Protein AF-A0A3N5XRJ2-F1 (afdb_monomer)

Secondary structure (DSSP, 8-state):
-HHHHHHHHHHHHHHHHHHHHHHH---S--HHHHHHHHHHHHHHHHHHHHHHHTT-HHHHHHHHHHHHHHHHHHHTSGGGT--S-HHHHHHHHHHHHHHHHHHHHHHS---------------S--

Foldseek 3Di:
DVVLLVVLVVLLVLLVVLLVCLVPDPDLDDPPSVVSLVVSLVSLLVVLVVCVVVVVPVLSVVSPVLSVLLVVLVCQRCSVVHPPDCSVVSNVVSSVSSVVVSVCCNVPPPDPPDPPPPPPPDDPDD

Sequence (126 aa):
MRLRGGVSLVVLYLTWAALHDITLDNAQTFPLEYSFLVLSGVWFVSVALRLLGQGHRLEAVVSLLAVAVGLAACWNLPHHGAPASWMNQLAWFSVLWFFVLTLRLLLFPPRAGAPSRPIQAGEAGR

Radius of gyration: 20.08 Å; Cα contacts (8 Å, |Δi|>4): 96; chains: 1; bounding box: 65×22×58 Å

Solvent-accessible surface area (backbone atoms only — not comparable to full-atom values): 7216 Å² total; per-residue (Å²): 110,66,68,56,36,52,50,49,51,53,41,47,49,52,39,51,52,31,52,50,46,69,74,70,50,89,70,86,78,59,74,67,39,52,49,47,44,52,54,37,48,56,51,52,48,56,50,20,56,48,32,40,76,71,68,41,49,68,64,14,51,55,46,48,51,31,47,53,43,27,51,57,14,62,69,50,33,48,84,71,77,37,71,90,44,77,50,49,58,42,32,52,54,27,53,52,50,54,49,54,52,39,50,46,53,62,76,56,59,77,76,74,73,73,77,76,72,75,79,86,82,79,86,87,84,132

Structure (mmCIF, N/CA/C/O backbone):
data_AF-A0A3N5XRJ2-F1
#
_entry.id   AF-A0A3N5XRJ2-F1
#
loop_
_atom_site.group_PDB
_atom_site.id
_atom_site.type_symbol
_atom_site.label_atom_id
_atom_site.label_alt_id
_atom_site.label_comp_id
_atom_site.label_asym_id
_atom_site.label_entity_id
_atom_site.label_seq_id
_atom_site.pdbx_PDB_ins_code
_atom_site.Cartn_x
_atom_site.Cartn_y
_atom_site.Cartn_z
_atom_site.occupancy
_atom_site.B_iso_or_equiv
_atom_site.auth_seq_id
_atom_site.auth_comp_id
_atom_site.auth_asym_id
_atom_site.auth_atom_id
_atom_site.pdbx_PDB_model_num
ATOM 1 N N . MET A 1 1 ? -13.192 -6.613 11.753 1.00 62.25 1 MET A N 1
ATOM 2 C CA . MET A 1 1 ? -11.884 -5.947 11.523 1.00 62.25 1 MET A CA 1
ATOM 3 C C . MET A 1 1 ? -10.763 -6.928 11.189 1.00 62.25 1 MET A C 1
ATOM 5 O O . MET A 1 1 ? -10.039 -6.649 10.247 1.00 62.25 1 MET A O 1
ATOM 9 N N . ARG A 1 2 ? -10.679 -8.099 11.840 1.00 68.00 2 ARG A N 1
ATOM 10 C CA . ARG A 1 2 ? -9.679 -9.147 11.535 1.00 68.00 2 ARG A CA 1
ATOM 11 C C . ARG A 1 2 ? -9.626 -9.581 10.062 1.00 68.00 2 ARG A C 1
ATOM 13 O O . ARG A 1 2 ? -8.545 -9.622 9.499 1.00 68.00 2 ARG A O 1
ATOM 20 N N . LEU A 1 3 ? -10.782 -9.788 9.419 1.00 76.50 3 LEU A N 1
ATOM 21 C CA . LEU A 1 3 ? -10.849 -10.139 7.991 1.00 76.50 3 LEU A CA 1
ATOM 22 C C . LEU A 1 3 ? -10.171 -9.083 7.098 1.00 76.50 3 LEU A C 1
ATOM 24 O O . LEU A 1 3 ? -9.429 -9.420 6.191 1.00 76.50 3 LEU A O 1
ATOM 28 N N . ARG A 1 4 ? -10.372 -7.793 7.399 1.00 74.62 4 ARG A N 1
ATOM 29 C CA . ARG A 1 4 ? -9.748 -6.685 6.659 1.00 74.62 4 ARG A CA 1
ATOM 30 C C . ARG A 1 4 ? -8.252 -6.581 6.917 1.00 74.62 4 ARG A C 1
ATOM 32 O O . ARG A 1 4 ? -7.530 -6.293 5.981 1.00 74.62 4 ARG A O 1
ATOM 39 N N . GLY A 1 5 ? -7.799 -6.831 8.147 1.00 77.38 5 GLY A N 1
ATOM 40 C CA . GLY A 1 5 ? -6.367 -6.934 8.441 1.00 77.38 5 GLY A CA 1
ATOM 41 C C . GLY A 1 5 ? -5.712 -8.076 7.660 1.00 77.38 5 GLY A C 1
ATOM 42 O O . GLY A 1 5 ? -4.651 -7.881 7.082 1.00 77.38 5 GLY A O 1
ATOM 43 N N . GLY A 1 6 ? -6.394 -9.221 7.553 1.00 81.50 6 GLY A N 1
ATOM 44 C CA . GLY A 1 6 ? -5.969 -10.337 6.704 1.00 81.50 6 GLY A CA 1
ATOM 45 C C . GLY A 1 6 ? -5.911 -9.972 5.219 1.00 81.50 6 GLY A C 1
ATOM 46 O O . GLY A 1 6 ? -4.898 -10.213 4.576 1.00 81.50 6 GLY A O 1
ATOM 47 N N . VAL A 1 7 ? -6.948 -9.318 4.680 1.00 85.25 7 VAL A N 1
ATOM 48 C CA . VAL A 1 7 ? -6.938 -8.845 3.282 1.00 85.25 7 VAL A CA 1
ATOM 49 C C . VAL A 1 7 ? -5.826 -7.819 3.059 1.00 85.25 7 VAL A C 1
ATOM 51 O O . VAL A 1 7 ? -5.096 -7.933 2.084 1.00 85.25 7 VAL A O 1
ATOM 54 N N . SER A 1 8 ? -5.628 -6.868 3.975 1.00 85.75 8 SER A N 1
ATOM 55 C CA . SER A 1 8 ? -4.523 -5.910 3.887 1.00 85.75 8 SER A CA 1
ATOM 56 C C . SER A 1 8 ? -3.154 -6.589 3.915 1.00 85.75 8 SER A C 1
ATOM 58 O O . SER A 1 8 ? -2.281 -6.144 3.184 1.00 85.75 8 SER A O 1
ATOM 60 N N . LEU A 1 9 ? -2.961 -7.669 4.684 1.00 86.31 9 LEU A N 1
ATOM 61 C CA . LEU A 1 9 ? -1.721 -8.457 4.647 1.00 86.31 9 LEU A CA 1
ATOM 62 C C . LEU A 1 9 ? -1.498 -9.109 3.280 1.00 86.31 9 LEU A C 1
ATOM 64 O O . LEU A 1 9 ? -0.392 -9.040 2.756 1.00 86.31 9 LEU A O 1
ATOM 68 N N . VAL A 1 10 ? -2.538 -9.709 2.694 1.00 88.19 10 VAL A N 1
ATOM 69 C CA . VAL A 1 10 ? -2.450 -10.322 1.358 1.00 88.19 10 VAL A CA 1
ATOM 70 C C . VAL A 1 10 ? -2.133 -9.263 0.302 1.00 88.19 10 VAL A C 1
ATOM 72 O O . VAL A 1 10 ? -1.202 -9.434 -0.477 1.00 88.19 10 VAL A O 1
ATOM 75 N N . VAL A 1 11 ? -2.854 -8.141 0.311 1.00 88.19 11 VAL A N 1
ATOM 76 C CA . VAL A 1 11 ? -2.631 -7.014 -0.609 1.00 88.19 11 VAL A CA 1
ATOM 77 C C . VAL A 1 11 ? -1.221 -6.444 -0.448 1.00 88.19 11 VAL A C 1
ATOM 79 O O . VAL A 1 11 ? -0.544 -6.156 -1.433 1.00 88.19 11 VAL A O 1
ATOM 82 N N . LEU A 1 12 ? -0.740 -6.317 0.788 1.00 88.62 12 LEU A N 1
ATOM 83 C CA . LEU A 1 12 ? 0.609 -5.846 1.071 1.00 88.62 12 LEU A CA 1
ATOM 84 C C . LEU A 1 12 ? 1.675 -6.820 0.564 1.00 88.62 12 LEU A C 1
ATOM 86 O O . LEU A 1 12 ? 2.647 -6.379 -0.040 1.00 88.62 12 LEU A O 1
ATOM 90 N N . TYR A 1 13 ? 1.477 -8.124 0.766 1.00 87.75 13 TYR A N 1
ATOM 91 C CA . TYR A 1 13 ? 2.370 -9.152 0.240 1.00 87.75 13 TYR A CA 1
ATOM 92 C C . TYR A 1 13 ? 2.429 -9.115 -1.291 1.00 87.75 13 TYR A C 1
ATOM 94 O O . TYR A 1 13 ? 3.518 -9.115 -1.853 1.00 87.75 13 TYR A O 1
ATOM 102 N N . LEU A 1 14 ? 1.280 -8.995 -1.964 1.00 87.06 14 LEU A N 1
ATOM 103 C CA . LEU A 1 14 ? 1.223 -8.863 -3.424 1.00 87.06 14 LEU A CA 1
ATOM 104 C C . LEU A 1 14 ? 1.914 -7.585 -3.914 1.00 87.06 14 LEU A C 1
ATOM 106 O O . LEU A 1 14 ? 2.629 -7.617 -4.907 1.00 87.06 14 LEU A O 1
ATOM 110 N N . THR A 1 15 ? 1.749 -6.473 -3.194 1.00 87.12 15 THR A N 1
ATOM 111 C CA . THR A 1 15 ? 2.429 -5.204 -3.507 1.00 87.12 15 THR A CA 1
ATOM 112 C C . THR A 1 15 ? 3.943 -5.331 -3.357 1.00 87.12 15 THR A C 1
ATOM 114 O O . THR A 1 15 ? 4.690 -4.853 -4.204 1.00 87.12 15 THR A O 1
ATOM 117 N N . TRP A 1 16 ? 4.394 -5.984 -2.283 1.00 88.56 16 TRP A N 1
ATOM 118 C CA . TRP A 1 16 ? 5.805 -6.262 -2.033 1.00 88.56 16 TRP A CA 1
ATOM 119 C C . TRP A 1 16 ? 6.395 -7.157 -3.125 1.00 88.56 16 TRP A C 1
ATOM 121 O O . TRP A 1 16 ? 7.442 -6.823 -3.666 1.00 88.56 16 TRP A O 1
ATOM 131 N N . ALA A 1 17 ? 5.704 -8.243 -3.484 1.00 86.69 17 ALA A N 1
ATOM 132 C CA . ALA A 1 17 ? 6.136 -9.170 -4.525 1.00 86.69 17 ALA A CA 1
ATOM 133 C C . ALA A 1 17 ? 6.225 -8.482 -5.895 1.00 86.69 17 ALA A C 1
ATOM 135 O O . ALA A 1 17 ? 7.247 -8.599 -6.558 1.00 86.69 17 ALA A O 1
ATOM 136 N N . ALA A 1 18 ? 5.208 -7.698 -6.269 1.00 85.12 18 ALA A N 1
ATOM 137 C CA . ALA A 1 18 ? 5.198 -6.926 -7.511 1.00 85.12 18 ALA A CA 1
ATOM 138 C C . ALA A 1 18 ? 6.352 -5.912 -7.574 1.00 85.12 18 ALA A C 1
ATOM 140 O O . ALA A 1 18 ? 7.047 -5.828 -8.580 1.00 85.12 18 ALA A O 1
ATOM 141 N N . LEU A 1 19 ? 6.590 -5.155 -6.494 1.00 82.94 19 LEU A N 1
ATOM 142 C CA . LEU A 1 19 ? 7.714 -4.214 -6.441 1.00 82.94 19 LEU A CA 1
ATOM 143 C C . LEU A 1 19 ? 9.059 -4.931 -6.503 1.00 82.94 19 LEU A C 1
ATOM 145 O O . LEU A 1 19 ? 9.949 -4.470 -7.205 1.00 82.94 19 LEU A O 1
ATOM 149 N N . HIS A 1 20 ? 9.203 -6.041 -5.778 1.00 83.88 20 HIS A N 1
ATOM 150 C CA . HIS A 1 20 ? 10.420 -6.840 -5.782 1.00 83.88 20 HIS A CA 1
ATOM 151 C C . HIS A 1 20 ? 10.752 -7.318 -7.197 1.00 83.88 20 HIS A C 1
ATOM 153 O O . HIS A 1 20 ? 11.865 -7.077 -7.661 1.00 83.88 20 HIS A O 1
ATOM 159 N N . ASP A 1 21 ? 9.768 -7.888 -7.893 1.00 82.38 21 ASP A N 1
ATOM 160 C CA . ASP A 1 21 ? 9.909 -8.395 -9.257 1.00 82.38 21 ASP A CA 1
ATOM 161 C C . ASP A 1 21 ? 10.294 -7.283 -10.241 1.00 82.38 21 ASP A C 1
ATOM 163 O O . ASP A 1 21 ? 11.336 -7.364 -10.885 1.00 82.38 21 ASP A O 1
ATOM 167 N N . ILE A 1 22 ? 9.566 -6.157 -10.231 1.00 76.94 22 ILE A N 1
ATOM 168 C CA . ILE A 1 22 ? 9.876 -4.988 -11.075 1.00 76.94 22 ILE A CA 1
ATOM 169 C C . ILE A 1 22 ? 11.293 -4.444 -10.811 1.00 76.94 22 ILE A C 1
ATOM 171 O O . ILE A 1 22 ? 11.937 -3.910 -11.715 1.00 76.94 22 ILE A O 1
ATOM 175 N N . THR A 1 23 ? 11.779 -4.511 -9.566 1.00 75.50 23 THR A N 1
ATOM 176 C CA . THR A 1 23 ? 13.097 -3.961 -9.205 1.00 75.50 23 THR A CA 1
ATOM 177 C C . THR A 1 23 ? 14.278 -4.881 -9.499 1.00 75.50 23 THR A C 1
ATOM 179 O O . THR A 1 23 ? 15.393 -4.375 -9.624 1.00 75.50 23 THR A O 1
ATOM 182 N N . LEU A 1 24 ? 14.069 -6.198 -9.554 1.00 75.62 24 LEU A N 1
ATOM 183 C CA . LEU A 1 24 ? 15.144 -7.191 -9.668 1.00 75.62 24 LEU A CA 1
ATOM 184 C C . LEU A 1 24 ? 15.174 -7.898 -11.014 1.00 75.62 24 LEU A C 1
ATOM 186 O O . LEU A 1 24 ? 16.254 -8.315 -11.436 1.00 75.62 24 LEU A O 1
ATOM 190 N N . ASP A 1 25 ? 14.028 -8.042 -11.672 1.00 70.94 25 ASP A N 1
ATOM 191 C CA . ASP A 1 25 ? 13.972 -8.663 -12.982 1.00 70.94 25 ASP A CA 1
ATOM 192 C C . ASP A 1 25 ? 14.288 -7.640 -14.086 1.00 70.94 25 ASP A C 1
ATOM 194 O O . ASP A 1 25 ? 13.890 -6.475 -14.058 1.00 70.94 25 ASP A O 1
ATOM 198 N N . ASN A 1 26 ? 15.049 -8.096 -15.079 1.00 63.41 26 ASN A N 1
ATOM 199 C CA . ASN A 1 26 ? 15.527 -7.295 -16.205 1.00 63.41 26 ASN A CA 1
ATOM 200 C C . ASN A 1 26 ? 14.526 -7.280 -17.376 1.00 63.41 26 ASN A C 1
ATOM 202 O O . ASN A 1 26 ? 14.853 -6.820 -18.476 1.00 63.41 26 ASN A O 1
ATOM 206 N N . ALA A 1 27 ? 13.315 -7.805 -17.167 1.00 67.44 27 ALA A N 1
ATOM 207 C CA . ALA A 1 27 ? 12.248 -7.759 -18.152 1.00 67.44 27 ALA A CA 1
ATOM 208 C C . ALA A 1 27 ? 11.797 -6.310 -18.425 1.00 67.44 27 ALA A C 1
ATOM 210 O O . ALA A 1 27 ? 11.900 -5.417 -17.586 1.00 67.44 27 ALA A O 1
ATOM 211 N N . GLN A 1 28 ? 11.316 -6.060 -19.646 1.00 65.88 28 GLN A N 1
ATOM 212 C CA . GLN A 1 28 ? 10.936 -4.719 -20.117 1.00 65.88 28 GLN A CA 1
ATOM 213 C C . GLN A 1 28 ? 9.466 -4.369 -19.819 1.00 65.88 28 GLN A C 1
ATOM 215 O O . GLN A 1 28 ? 9.090 -3.202 -19.894 1.00 65.88 28 GLN A O 1
ATOM 220 N N . THR A 1 29 ? 8.621 -5.356 -19.498 1.00 72.94 29 THR A N 1
ATOM 221 C CA . THR A 1 29 ? 7.170 -5.170 -19.330 1.00 72.94 29 THR A CA 1
ATOM 222 C C . THR A 1 29 ? 6.610 -6.024 -18.195 1.00 72.94 29 THR A C 1
ATOM 224 O O . THR A 1 29 ? 6.757 -7.242 -18.237 1.00 72.94 29 THR A O 1
ATOM 227 N N . PHE A 1 30 ? 5.880 -5.390 -17.270 1.00 78.19 30 PHE A N 1
ATOM 228 C CA . PHE A 1 30 ? 5.284 -6.017 -16.076 1.00 78.19 30 PHE A CA 1
ATOM 229 C C . PHE A 1 30 ? 3.780 -5.692 -15.921 1.00 78.19 30 PHE A C 1
ATOM 231 O O . PHE A 1 30 ? 3.352 -5.057 -14.950 1.00 78.19 30 PHE A O 1
ATOM 238 N N . PRO A 1 31 ? 2.935 -6.008 -16.922 1.00 81.88 31 PRO A N 1
ATOM 239 C CA . PRO A 1 31 ? 1.540 -5.554 -16.947 1.00 81.88 31 PRO A CA 1
ATOM 240 C C . PRO A 1 31 ? 0.704 -6.092 -15.773 1.00 81.88 31 PRO A C 1
ATOM 242 O O . PRO A 1 31 ? -0.238 -5.433 -15.317 1.00 81.88 31 PRO A O 1
ATOM 245 N N . LEU A 1 32 ? 1.037 -7.282 -15.277 1.00 83.38 32 LEU A N 1
ATOM 246 C CA . LEU A 1 32 ? 0.310 -7.952 -14.204 1.00 83.38 32 LEU A CA 1
ATOM 247 C C . LEU A 1 32 ? 0.678 -7.358 -12.836 1.00 83.38 32 LEU A C 1
ATOM 249 O O . LEU A 1 32 ? -0.196 -7.070 -12.020 1.00 83.38 32 LEU A O 1
ATOM 253 N N . GLU A 1 33 ? 1.954 -7.062 -12.633 1.00 84.69 33 GLU A N 1
ATOM 254 C CA . GLU A 1 33 ? 2.523 -6.451 -11.436 1.00 84.69 33 GLU A CA 1
ATOM 255 C C . GLU A 1 33 ? 2.008 -5.016 -11.281 1.00 84.69 33 GLU A C 1
ATOM 257 O O . GLU A 1 33 ? 1.565 -4.625 -10.197 1.00 84.69 33 GLU A O 1
ATOM 262 N N . TYR A 1 34 ? 1.957 -4.249 -12.379 1.00 82.12 34 TYR A N 1
ATOM 263 C CA . TYR A 1 34 ? 1.329 -2.926 -12.390 1.00 82.12 34 TYR A CA 1
ATOM 264 C C . TYR A 1 34 ? -0.163 -2.994 -12.058 1.00 82.12 34 TYR A C 1
ATOM 266 O O . TYR A 1 34 ? -0.661 -2.171 -11.287 1.00 82.12 34 TYR A O 1
ATOM 274 N N . SER A 1 35 ? -0.881 -3.989 -12.585 1.00 85.56 35 SER A N 1
ATOM 275 C CA . SER A 1 35 ? -2.296 -4.192 -12.254 1.00 85.56 35 SER A CA 1
ATOM 276 C C . SER A 1 35 ? -2.482 -4.462 -10.758 1.00 85.56 35 SER A C 1
ATOM 278 O O . SER A 1 35 ? -3.364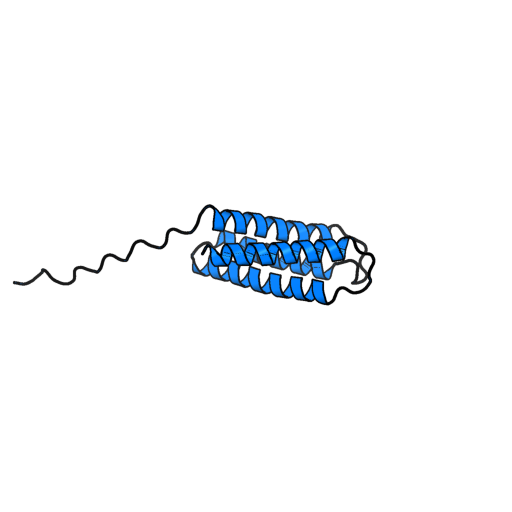 -3.870 -10.130 1.00 85.56 35 SER A O 1
ATOM 280 N N . PHE A 1 36 ? -1.618 -5.283 -10.153 1.00 85.50 36 PHE A N 1
ATOM 281 C CA . PHE A 1 36 ? -1.628 -5.500 -8.708 1.00 85.50 36 PHE A CA 1
ATOM 282 C C . PHE A 1 36 ? -1.305 -4.233 -7.922 1.00 85.50 36 PHE A C 1
ATOM 284 O O . PHE A 1 36 ? -2.022 -3.927 -6.974 1.00 85.50 36 PHE A O 1
ATOM 291 N N . LEU A 1 37 ? -0.304 -3.452 -8.329 1.00 84.94 37 LEU A N 1
ATOM 292 C CA . LEU A 1 37 ? 0.029 -2.170 -7.702 1.00 84.94 37 LEU A CA 1
ATOM 293 C C . LEU A 1 37 ? -1.152 -1.192 -7.706 1.00 84.94 37 LEU A C 1
ATOM 295 O O . LEU A 1 37 ? -1.448 -0.579 -6.678 1.00 84.94 37 LEU A O 1
ATOM 299 N N . VAL A 1 38 ? -1.869 -1.082 -8.828 1.00 87.19 38 VAL A N 1
ATOM 300 C CA . VAL A 1 38 ? -3.063 -0.230 -8.940 1.00 87.19 38 VAL A CA 1
ATOM 301 C C . VAL A 1 38 ? -4.175 -0.724 -8.013 1.00 87.19 38 VAL A C 1
ATOM 303 O O . VAL A 1 38 ? -4.720 0.064 -7.236 1.00 87.19 38 VAL A O 1
ATOM 306 N N . 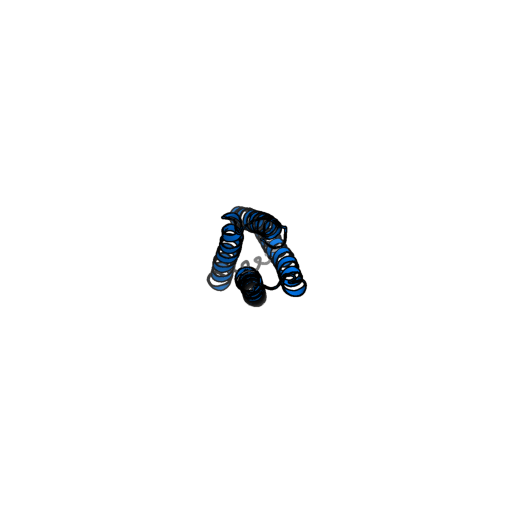LEU A 1 39 ? -4.489 -2.024 -8.040 1.00 89.12 39 LEU A N 1
ATOM 307 C CA . LEU A 1 39 ? -5.514 -2.615 -7.173 1.00 89.12 39 LEU A CA 1
ATOM 308 C C . LEU A 1 39 ? -5.175 -2.438 -5.685 1.00 89.12 39 LEU A C 1
ATOM 310 O O . LEU A 1 39 ? -6.045 -2.088 -4.882 1.00 89.12 39 LEU A O 1
ATOM 314 N N . SER A 1 40 ? -3.904 -2.602 -5.323 1.00 87.12 40 SER A N 1
ATOM 315 C CA . SER A 1 40 ? -3.403 -2.359 -3.973 1.00 87.12 40 SER A CA 1
ATOM 316 C C . SER A 1 40 ? -3.525 -0.896 -3.566 1.00 87.12 40 SER A C 1
ATOM 318 O O . SER A 1 40 ? -3.992 -0.603 -2.464 1.00 87.12 40 SER A O 1
ATOM 320 N N . GLY A 1 41 ? -3.181 0.036 -4.457 1.00 87.06 41 GLY A N 1
ATOM 321 C CA . GLY A 1 41 ? -3.363 1.469 -4.234 1.00 87.06 41 GLY A CA 1
ATOM 322 C C . GLY A 1 41 ? -4.821 1.816 -3.927 1.00 87.06 41 GLY A C 1
ATOM 323 O O . GLY A 1 41 ? -5.106 2.469 -2.922 1.00 87.06 41 GLY A O 1
ATOM 324 N N . VAL A 1 42 ? -5.760 1.298 -4.725 1.00 91.94 42 VAL A N 1
ATOM 325 C CA . VAL A 1 42 ? -7.207 1.480 -4.508 1.00 91.94 42 VAL A CA 1
ATOM 326 C C . VAL A 1 42 ? -7.647 0.921 -3.150 1.00 91.94 42 VAL A C 1
ATOM 328 O O . VAL A 1 42 ? -8.409 1.570 -2.420 1.00 91.94 42 VAL A O 1
ATOM 331 N N . TRP A 1 43 ? -7.147 -0.257 -2.766 1.00 91.75 43 TRP A N 1
ATOM 3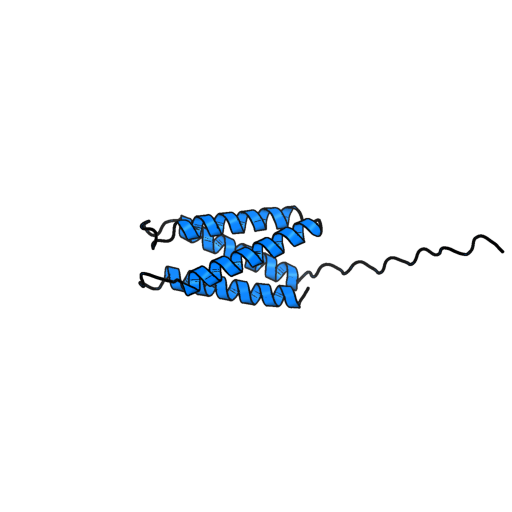32 C CA . TRP A 1 43 ? -7.433 -0.844 -1.458 1.00 91.75 43 TRP A CA 1
ATOM 333 C C . TRP A 1 43 ? -6.924 0.038 -0.311 1.00 91.75 43 TRP A C 1
ATOM 335 O O . TRP A 1 43 ? -7.669 0.334 0.627 1.00 91.75 43 TRP A O 1
ATOM 345 N N . PHE A 1 44 ? -5.684 0.515 -0.392 1.00 87.94 44 PHE A N 1
ATOM 346 C CA . PHE A 1 44 ? -5.076 1.341 0.646 1.00 87.94 44 PHE A CA 1
ATOM 347 C C . PHE A 1 44 ? -5.733 2.718 0.787 1.00 87.94 44 PHE A C 1
ATOM 349 O O . PHE A 1 44 ? -5.959 3.167 1.914 1.00 87.94 44 PHE A O 1
ATOM 356 N N . VAL A 1 45 ? -6.147 3.346 -0.319 1.00 91.44 45 VAL A N 1
ATOM 357 C CA . VAL A 1 45 ? -6.983 4.561 -0.283 1.00 91.44 45 VAL A CA 1
ATOM 358 C C . VAL A 1 45 ? -8.298 4.277 0.435 1.00 91.44 45 VAL A C 1
ATOM 360 O O . VAL A 1 45 ? -8.698 5.029 1.323 1.00 91.44 45 VAL A O 1
ATOM 363 N N . SER A 1 46 ? -8.945 3.153 0.124 1.00 91.69 46 SER A N 1
ATOM 364 C CA . SER A 1 46 ? -10.198 2.752 0.773 1.00 91.69 46 SER A CA 1
ATOM 365 C C . SER A 1 46 ? -10.031 2.536 2.286 1.00 91.69 46 SER A C 1
ATOM 367 O O . SER A 1 46 ? -10.927 2.867 3.070 1.00 91.69 46 SER A O 1
ATOM 369 N N . VAL A 1 47 ? -8.883 2.009 2.729 1.00 87.25 47 VAL A N 1
ATOM 370 C CA . VAL A 1 47 ? -8.533 1.894 4.156 1.00 87.25 47 VAL A CA 1
ATOM 371 C C . VAL A 1 47 ? -8.340 3.277 4.785 1.00 87.25 47 VAL A C 1
ATOM 373 O O . VAL A 1 47 ? -8.912 3.539 5.846 1.00 87.25 47 VAL A O 1
ATOM 376 N N . ALA A 1 48 ? -7.602 4.173 4.129 1.00 87.44 48 ALA A N 1
ATOM 377 C CA . ALA A 1 48 ? -7.337 5.522 4.624 1.00 87.44 48 ALA A CA 1
ATOM 378 C C . ALA A 1 48 ? -8.618 6.365 4.759 1.00 87.44 48 ALA A C 1
ATOM 380 O O . ALA A 1 48 ? -8.853 6.980 5.799 1.00 87.44 48 ALA A O 1
ATOM 381 N N . LEU A 1 49 ? -9.503 6.327 3.758 1.00 89.38 49 LEU A N 1
ATOM 382 C CA . LEU A 1 49 ? -10.802 7.010 3.802 1.00 89.38 49 LEU A CA 1
ATOM 383 C C . LEU A 1 49 ? -11.678 6.502 4.950 1.00 89.38 49 LEU A C 1
ATOM 385 O O . LEU A 1 49 ? -12.401 7.267 5.589 1.00 89.38 49 LEU A O 1
ATOM 389 N N . ARG A 1 50 ? -11.593 5.210 5.268 1.00 85.56 50 ARG A N 1
ATOM 390 C CA . ARG A 1 50 ? -12.325 4.661 6.407 1.00 85.56 50 ARG A CA 1
ATOM 391 C C . ARG A 1 50 ? -11.739 5.100 7.745 1.00 85.56 50 ARG A C 1
ATOM 393 O O . ARG A 1 50 ? -12.517 5.391 8.649 1.00 85.56 50 ARG A O 1
ATOM 400 N N . LEU A 1 51 ? -10.412 5.166 7.879 1.00 84.06 51 LEU A N 1
ATOM 401 C CA . LEU A 1 51 ? -9.764 5.729 9.072 1.00 84.06 51 LEU A CA 1
ATOM 402 C C . LEU A 1 51 ? -10.218 7.174 9.304 1.00 84.06 51 LEU A C 1
ATOM 404 O O . LEU A 1 51 ? -10.531 7.549 10.434 1.00 84.06 51 LEU A O 1
ATOM 408 N N . LEU A 1 52 ? -10.365 7.947 8.224 1.00 87.25 52 LEU A N 1
ATOM 409 C CA . LEU A 1 52 ? -10.899 9.304 8.284 1.00 87.25 52 LEU A CA 1
ATOM 410 C C . LEU A 1 52 ? -12.330 9.323 8.845 1.00 87.25 52 LEU A C 1
ATOM 412 O O . LEU A 1 52 ? -12.616 10.089 9.766 1.00 87.25 52 LEU A O 1
ATOM 416 N N . GLY A 1 53 ? -13.198 8.428 8.360 1.00 85.38 53 GLY A N 1
ATOM 417 C CA . GLY A 1 53 ? -14.567 8.262 8.865 1.00 85.38 53 GLY A CA 1
ATOM 418 C C . GLY A 1 53 ? -14.660 7.754 10.312 1.00 85.38 53 GLY A C 1
ATOM 419 O O . GLY A 1 53 ? -15.674 7.965 10.969 1.00 85.38 53 GLY A O 1
ATOM 420 N N . GLN A 1 54 ? -13.609 7.117 10.834 1.00 83.81 54 GLN A N 1
ATOM 421 C CA . GLN A 1 54 ? -13.520 6.642 12.223 1.00 83.81 54 GLN A CA 1
ATOM 422 C C . GLN A 1 54 ? -12.908 7.679 13.180 1.00 83.81 54 GLN A C 1
ATOM 424 O O . GLN A 1 54 ? -12.739 7.393 14.361 1.00 83.81 54 GLN A O 1
ATOM 429 N N . GLY A 1 55 ? -12.577 8.881 12.692 1.00 83.88 55 GLY A N 1
ATOM 430 C CA . GLY A 1 55 ? -11.978 9.955 13.491 1.00 83.88 55 GLY A CA 1
ATOM 431 C C . GLY A 1 55 ? -10.451 9.889 13.598 1.00 83.88 55 GLY A C 1
ATOM 432 O O . GLY A 1 55 ? -9.837 10.780 14.183 1.00 83.88 55 GLY A O 1
ATOM 433 N N . HIS A 1 56 ? -9.809 8.896 12.979 1.00 84.62 56 HIS A N 1
ATOM 434 C CA . HIS A 1 56 ? -8.358 8.707 12.983 1.00 84.62 56 HIS A CA 1
ATOM 435 C C . HIS A 1 56 ? -7.692 9.566 11.891 1.00 84.62 56 HIS A C 1
ATOM 437 O O . HIS A 1 56 ? -7.088 9.064 10.941 1.00 84.62 56 HIS A O 1
ATOM 443 N N . ARG A 1 57 ? -7.832 10.895 12.001 1.00 88.25 57 ARG A N 1
ATOM 444 C CA . ARG A 1 57 ? -7.457 11.847 10.936 1.00 88.25 57 ARG A CA 1
ATOM 445 C C . ARG A 1 57 ? -5.970 11.807 10.575 1.00 88.25 57 ARG A C 1
ATOM 447 O O . ARG A 1 57 ? -5.645 11.818 9.395 1.00 88.25 57 ARG A O 1
ATOM 454 N N . LEU A 1 58 ? -5.079 11.732 11.566 1.00 88.12 58 LEU A N 1
ATOM 455 C CA . LEU A 1 58 ? -3.631 11.704 11.322 1.00 88.12 58 LEU A CA 1
ATOM 456 C C . LEU A 1 58 ? -3.214 10.453 10.541 1.00 88.12 58 LEU A C 1
ATOM 458 O O . LEU A 1 58 ? -2.532 10.555 9.528 1.00 88.12 58 LEU A O 1
ATOM 462 N N . GLU A 1 59 ? -3.678 9.280 10.970 1.00 86.88 59 GLU A N 1
ATOM 463 C CA . GLU A 1 59 ? -3.374 8.002 10.314 1.00 86.88 59 GLU A CA 1
ATOM 464 C C . GLU A 1 59 ? -3.915 7.970 8.881 1.00 86.88 59 GLU A C 1
ATOM 466 O O . GLU A 1 59 ? -3.237 7.484 7.975 1.00 86.88 59 GLU A O 1
ATOM 471 N N . ALA A 1 60 ? -5.106 8.534 8.660 1.00 86.56 60 ALA A N 1
ATOM 472 C CA . ALA A 1 60 ? -5.689 8.673 7.333 1.00 86.56 60 ALA A CA 1
ATOM 473 C C . ALA A 1 60 ? -4.841 9.572 6.420 1.00 86.56 60 ALA A C 1
ATOM 475 O O . ALA A 1 60 ? -4.530 9.173 5.301 1.00 86.56 60 ALA A O 1
ATOM 476 N N . VAL A 1 61 ? -4.423 10.749 6.900 1.00 91.44 61 VAL A N 1
ATOM 477 C CA . VAL A 1 61 ? -3.606 11.694 6.119 1.00 91.44 61 VAL A CA 1
ATOM 478 C C . VAL A 1 61 ? -2.250 11.089 5.768 1.00 91.44 61 VAL A C 1
ATOM 480 O O . VAL A 1 61 ? -1.869 11.108 4.601 1.00 91.44 61 VAL A O 1
ATOM 483 N N . VAL A 1 62 ? -1.547 10.496 6.738 1.00 90.81 62 VAL A N 1
ATOM 484 C CA . VAL A 1 62 ? -0.245 9.860 6.477 1.00 90.81 62 VAL A CA 1
ATOM 485 C C . VAL A 1 62 ? -0.395 8.696 5.495 1.00 90.81 62 VAL A C 1
ATOM 487 O O . VAL A 1 62 ? 0.429 8.542 4.601 1.00 90.81 62 VAL A O 1
ATOM 490 N N . SER A 1 63 ? -1.483 7.925 5.584 1.00 88.31 63 SER A N 1
ATOM 491 C CA . SER A 1 63 ? -1.753 6.836 4.637 1.00 88.31 63 SER A CA 1
ATOM 492 C C . SER A 1 63 ? -2.037 7.341 3.221 1.00 88.31 63 SER A C 1
ATOM 494 O O . SER A 1 63 ? -1.542 6.757 2.262 1.00 88.31 63 SER A O 1
ATOM 496 N N . LEU A 1 64 ? -2.787 8.436 3.063 1.00 90.62 64 LEU A N 1
ATOM 497 C CA . LEU A 1 64 ? -3.019 9.050 1.750 1.00 90.62 64 LEU A CA 1
ATOM 498 C C . LEU A 1 64 ? -1.725 9.614 1.154 1.00 90.62 64 LEU A C 1
ATOM 500 O O . LEU A 1 64 ? -1.466 9.413 -0.031 1.00 90.62 64 LEU A O 1
ATOM 504 N N . LEU A 1 65 ? -0.889 10.258 1.975 1.00 90.75 65 LEU A N 1
ATOM 505 C CA . LEU A 1 65 ? 0.435 10.717 1.554 1.00 90.75 65 LEU A CA 1
ATOM 506 C C . LEU A 1 65 ? 1.320 9.541 1.131 1.00 90.75 65 LEU A C 1
ATOM 508 O O . LEU A 1 65 ? 1.948 9.611 0.081 1.00 90.75 65 LEU A O 1
ATOM 512 N N . ALA A 1 66 ? 1.315 8.436 1.880 1.00 88.38 66 ALA A N 1
ATOM 513 C CA . ALA A 1 66 ? 2.053 7.230 1.515 1.00 88.38 66 ALA A CA 1
ATOM 514 C C . ALA A 1 66 ? 1.589 6.648 0.168 1.00 88.38 66 ALA A C 1
ATOM 516 O O . ALA A 1 66 ? 2.426 6.224 -0.627 1.00 88.38 66 ALA A O 1
ATOM 517 N N . VAL A 1 67 ? 0.285 6.661 -0.137 1.00 87.75 67 VAL A N 1
ATOM 518 C CA . VAL A 1 67 ? -0.211 6.253 -1.466 1.00 87.75 67 VAL A CA 1
ATOM 519 C C . VAL A 1 67 ? 0.259 7.218 -2.553 1.00 87.75 67 VAL A C 1
ATOM 521 O O . VAL A 1 67 ? 0.738 6.765 -3.588 1.00 87.75 67 VAL A O 1
ATOM 524 N N . ALA A 1 68 ? 0.163 8.532 -2.329 1.00 87.81 68 ALA A N 1
ATOM 525 C CA . ALA A 1 68 ? 0.607 9.533 -3.300 1.00 87.81 68 ALA A CA 1
ATOM 526 C C . ALA A 1 68 ? 2.109 9.408 -3.609 1.00 87.81 68 ALA A C 1
ATOM 528 O O . ALA A 1 68 ? 2.511 9.445 -4.770 1.00 87.81 68 ALA A O 1
ATOM 529 N N . VAL A 1 69 ? 2.925 9.182 -2.576 1.00 86.31 69 VAL A N 1
ATOM 530 C CA . VAL A 1 69 ? 4.362 8.908 -2.703 1.00 86.31 69 VAL A CA 1
ATOM 531 C C . VAL A 1 69 ? 4.609 7.613 -3.479 1.00 86.31 69 VAL A C 1
ATOM 533 O O . VAL A 1 69 ? 5.449 7.595 -4.373 1.00 86.31 69 VAL A O 1
ATOM 536 N N . GLY A 1 70 ? 3.845 6.553 -3.199 1.00 83.38 70 GLY A N 1
ATOM 537 C CA . GLY A 1 70 ? 3.945 5.280 -3.916 1.00 83.38 70 GLY A CA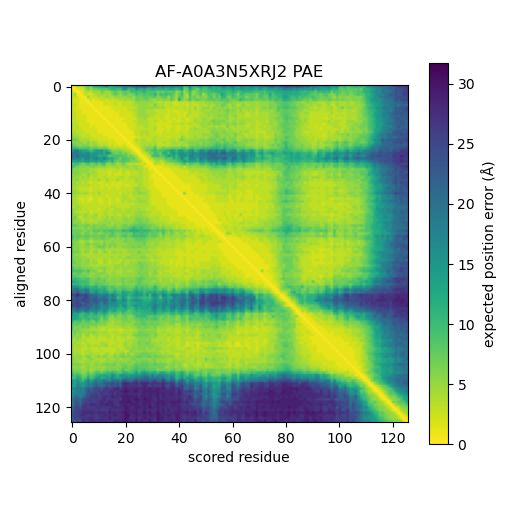 1
ATOM 538 C C . GLY A 1 70 ? 3.591 5.408 -5.400 1.00 83.38 70 GLY A C 1
ATOM 539 O O . GLY A 1 70 ? 4.304 4.876 -6.243 1.00 83.38 70 GLY A O 1
ATOM 540 N N . LEU A 1 71 ? 2.544 6.170 -5.733 1.00 83.38 71 LEU A N 1
ATOM 541 C CA . LEU A 1 71 ? 2.162 6.486 -7.115 1.00 83.38 71 LEU A CA 1
ATOM 542 C C . LEU A 1 71 ? 3.255 7.278 -7.839 1.00 83.38 71 LEU A C 1
ATOM 544 O O . LEU A 1 71 ? 3.627 6.926 -8.956 1.00 83.38 71 LEU A O 1
ATOM 548 N N . ALA A 1 72 ? 3.797 8.313 -7.193 1.00 82.56 72 ALA A N 1
ATOM 549 C CA . ALA A 1 72 ? 4.886 9.110 -7.752 1.00 82.56 72 ALA A CA 1
ATOM 550 C C . ALA A 1 72 ? 6.153 8.269 -7.975 1.00 82.56 72 ALA A C 1
ATOM 552 O O . ALA A 1 72 ? 6.813 8.414 -9.004 1.00 82.56 72 ALA A O 1
ATOM 553 N N . ALA A 1 73 ? 6.471 7.364 -7.046 1.00 78.69 73 ALA A N 1
ATOM 554 C CA . ALA A 1 73 ? 7.575 6.421 -7.183 1.00 78.69 73 ALA A CA 1
ATOM 555 C C . ALA A 1 73 ? 7.341 5.444 -8.345 1.00 78.69 73 ALA A C 1
ATOM 557 O O . ALA A 1 73 ? 8.238 5.248 -9.158 1.00 78.69 73 ALA A O 1
ATOM 558 N N . CYS A 1 74 ? 6.125 4.901 -8.483 1.00 74.19 74 CYS A N 1
ATOM 559 C CA . CYS A 1 74 ? 5.789 3.992 -9.581 1.00 74.19 74 CYS A CA 1
ATOM 560 C C . CYS A 1 74 ? 5.903 4.661 -10.956 1.00 74.19 74 CYS A C 1
ATOM 562 O O . CYS A 1 74 ? 6.357 4.040 -11.911 1.00 74.19 74 CYS A O 1
ATOM 564 N N . TRP A 1 75 ? 5.542 5.942 -11.053 1.00 75.38 75 TRP A N 1
ATOM 565 C CA . TRP A 1 75 ? 5.674 6.710 -12.292 1.00 75.38 75 TRP A CA 1
ATOM 566 C C . TRP A 1 75 ? 7.138 6.957 -12.697 1.00 75.38 75 TRP A C 1
ATOM 568 O O . TRP A 1 75 ? 7.425 7.193 -13.866 1.00 75.38 75 TRP A O 1
ATOM 578 N N . ASN A 1 76 ? 8.070 6.890 -11.741 1.00 69.25 76 ASN A N 1
ATOM 579 C CA . ASN A 1 76 ? 9.506 7.090 -11.959 1.00 69.25 76 ASN A CA 1
ATOM 580 C C . ASN A 1 76 ? 10.305 5.776 -12.012 1.00 69.25 76 ASN A C 1
ATOM 582 O O . ASN A 1 76 ? 11.537 5.811 -12.002 1.00 69.25 76 ASN A O 1
ATOM 586 N N . LEU A 1 77 ? 9.621 4.627 -12.073 1.00 66.38 77 LEU A N 1
ATOM 587 C CA . LEU A 1 77 ? 10.265 3.327 -12.243 1.00 66.38 77 LEU A CA 1
ATOM 588 C C . LEU A 1 77 ? 11.035 3.261 -13.576 1.00 66.38 77 LEU A C 1
ATOM 590 O O . LEU A 1 77 ? 10.646 3.905 -14.556 1.00 66.38 77 LEU A O 1
ATOM 594 N N . PRO A 1 78 ? 12.125 2.475 -13.631 1.00 58.31 78 PRO A N 1
ATOM 595 C CA . PRO A 1 78 ? 13.122 2.584 -14.688 1.00 58.31 78 PRO A CA 1
ATOM 596 C C . PRO A 1 78 ? 12.617 2.240 -16.092 1.00 58.31 78 PRO A C 1
ATOM 598 O O . PRO A 1 78 ? 13.152 2.719 -17.091 1.00 58.31 78 PRO A O 1
ATOM 601 N N . HIS A 1 79 ? 11.514 1.504 -16.174 1.00 60.66 79 HIS A N 1
ATOM 602 C CA . HIS A 1 79 ? 10.815 1.164 -17.412 1.00 60.66 79 HIS A CA 1
ATOM 603 C C . HIS A 1 79 ? 10.133 2.358 -18.097 1.00 60.66 79 HIS A C 1
ATOM 605 O O . HIS A 1 79 ? 9.800 2.270 -19.275 1.00 60.66 79 HIS A O 1
ATOM 611 N N . HIS A 1 80 ? 9.988 3.500 -17.414 1.00 55.91 80 HIS A N 1
ATOM 612 C CA . HIS A 1 80 ? 9.568 4.773 -18.018 1.00 55.91 80 HIS A CA 1
ATOM 613 C C . HIS A 1 80 ? 10.739 5.622 -18.553 1.00 55.91 80 HIS A C 1
ATOM 615 O O . HIS A 1 80 ? 10.557 6.795 -18.874 1.00 55.91 80 HIS A O 1
ATOM 621 N N . GLY A 1 81 ? 11.938 5.042 -18.686 1.00 51.41 81 GLY A N 1
ATOM 622 C CA . GLY A 1 81 ? 13.107 5.710 -19.270 1.00 51.41 81 GLY A CA 1
ATOM 623 C C . GLY A 1 81 ? 13.925 6.546 -18.281 1.00 51.41 81 GLY A C 1
ATOM 624 O O . GLY A 1 81 ? 14.813 7.288 -18.700 1.00 51.41 81 GLY A O 1
ATOM 625 N N . ALA A 1 82 ? 13.654 6.429 -16.978 1.00 55.62 82 ALA A N 1
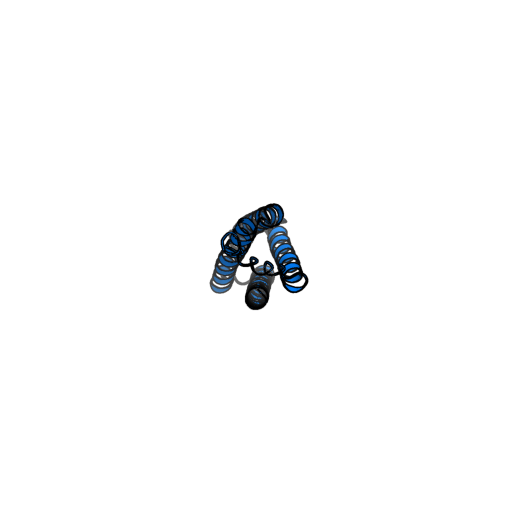ATOM 626 C CA . ALA A 1 82 ? 14.438 7.067 -15.926 1.00 55.62 82 ALA A CA 1
ATOM 627 C C . ALA A 1 82 ? 15.471 6.075 -15.351 1.00 55.62 82 ALA A C 1
ATOM 629 O O . ALA A 1 82 ? 15.124 4.935 -15.064 1.00 55.62 82 ALA A O 1
ATOM 630 N N . PRO A 1 83 ? 16.74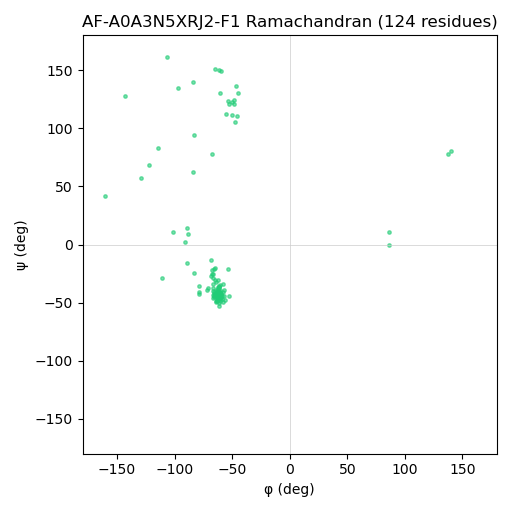5 6.444 -15.147 1.00 57.25 83 PRO A N 1
ATOM 631 C CA . PRO A 1 83 ? 17.685 5.572 -14.444 1.00 57.25 83 PRO A CA 1
ATOM 632 C C . PRO A 1 83 ? 17.172 5.275 -13.029 1.00 57.25 83 PRO A C 1
ATOM 634 O O . PRO A 1 83 ? 16.506 6.121 -12.429 1.00 57.25 83 PRO A O 1
ATOM 637 N N . ALA A 1 84 ? 17.492 4.088 -12.496 1.00 59.97 84 ALA A N 1
ATOM 638 C CA . ALA A 1 84 ? 17.140 3.687 -11.135 1.00 59.97 84 ALA A CA 1
ATOM 639 C C . ALA A 1 84 ? 17.489 4.813 -10.149 1.00 59.97 84 ALA A C 1
ATOM 641 O O . ALA A 1 84 ? 18.655 5.089 -9.871 1.00 59.97 84 ALA A O 1
ATOM 642 N N . SER A 1 85 ? 16.458 5.513 -9.684 1.00 66.38 85 SER A N 1
ATOM 643 C CA . SER A 1 85 ? 16.605 6.742 -8.919 1.00 66.38 85 SER A CA 1
ATOM 644 C C . SER A 1 85 ? 16.272 6.481 -7.458 1.00 66.38 85 SER A C 1
ATOM 646 O O . SER A 1 85 ? 15.581 5.522 -7.105 1.00 66.38 85 SER A O 1
ATOM 648 N N . TRP A 1 86 ? 16.727 7.375 -6.583 1.00 71.81 86 TRP A N 1
ATOM 649 C CA . TRP A 1 86 ? 16.341 7.377 -5.172 1.00 71.81 86 TRP A CA 1
ATOM 650 C C . TRP A 1 86 ? 14.809 7.396 -4.979 1.00 71.81 86 TRP A C 1
ATOM 652 O O . TRP A 1 86 ? 14.322 6.946 -3.945 1.00 71.81 86 TRP A O 1
ATOM 662 N N . MET A 1 87 ? 14.034 7.831 -5.984 1.00 68.00 87 MET A N 1
ATOM 663 C CA . MET A 1 87 ? 12.569 7.809 -5.946 1.00 68.00 87 MET A CA 1
ATOM 664 C C . MET A 1 87 ? 12.001 6.385 -5.947 1.00 68.00 87 MET A C 1
ATOM 666 O O . MET A 1 87 ? 10.945 6.174 -5.361 1.00 68.00 87 MET A O 1
ATOM 670 N N . ASN A 1 88 ? 12.710 5.380 -6.471 1.00 71.38 88 ASN A N 1
ATOM 671 C CA . ASN A 1 88 ? 12.282 3.981 -6.336 1.00 71.38 88 ASN A CA 1
ATOM 672 C C . ASN A 1 88 ? 12.296 3.525 -4.870 1.00 71.38 88 ASN A C 1
ATOM 674 O O . ASN A 1 88 ? 11.475 2.705 -4.462 1.00 71.38 88 ASN A O 1
ATOM 678 N N . GLN A 1 89 ? 13.191 4.087 -4.047 1.00 76.81 89 GLN A N 1
ATOM 679 C CA . GLN A 1 89 ? 13.235 3.778 -2.616 1.00 76.81 89 GLN A CA 1
ATOM 680 C C . GLN A 1 89 ? 11.997 4.307 -1.879 1.00 76.81 89 GLN A C 1
ATOM 682 O O . GLN A 1 89 ? 11.590 3.728 -0.875 1.00 76.81 89 GLN A O 1
ATOM 687 N N . LEU A 1 90 ? 11.338 5.348 -2.403 1.00 82.31 90 LEU A N 1
ATOM 688 C CA . LEU A 1 90 ? 10.103 5.887 -1.828 1.00 82.31 90 LEU A CA 1
ATOM 689 C C . LEU A 1 90 ? 8.938 4.890 -1.865 1.00 82.31 90 LEU A C 1
ATOM 691 O O . LEU A 1 90 ? 8.142 4.869 -0.927 1.00 82.31 90 LEU A O 1
ATOM 695 N N . ALA A 1 91 ? 8.866 4.015 -2.875 1.00 81.00 91 ALA A N 1
ATOM 696 C CA . ALA A 1 91 ? 7.843 2.967 -2.923 1.00 81.00 91 ALA A CA 1
ATOM 697 C C . ALA A 1 91 ? 7.955 2.007 -1.722 1.00 81.00 91 ALA A C 1
ATOM 699 O O . ALA A 1 91 ? 6.945 1.609 -1.138 1.00 81.00 91 ALA A O 1
ATOM 700 N N . TRP A 1 92 ? 9.183 1.703 -1.286 1.00 81.62 92 TRP A N 1
ATOM 701 C CA . TRP A 1 92 ? 9.441 0.856 -0.119 1.00 81.62 92 TRP A CA 1
ATOM 702 C C . TRP A 1 92 ? 8.993 1.504 1.194 1.00 81.62 92 TRP A C 1
ATOM 704 O O . TRP A 1 92 ? 8.486 0.807 2.074 1.00 81.62 92 TRP A O 1
ATOM 714 N N . PHE A 1 93 ? 9.092 2.833 1.318 1.00 86.25 93 PHE A N 1
ATOM 715 C CA . PHE A 1 93 ? 8.548 3.554 2.473 1.00 86.25 93 PHE A CA 1
ATOM 716 C C . PHE A 1 93 ? 7.023 3.432 2.557 1.00 86.25 93 PHE A C 1
ATOM 718 O O . PHE A 1 93 ? 6.485 3.235 3.649 1.00 86.25 93 PHE A O 1
ATOM 725 N N . SER A 1 94 ? 6.324 3.486 1.421 1.00 84.25 94 SER A N 1
ATOM 726 C CA . SER A 1 94 ? 4.874 3.273 1.372 1.00 84.25 94 SER A CA 1
ATOM 727 C C . SER A 1 94 ? 4.496 1.862 1.827 1.00 84.25 94 SER A C 1
ATOM 729 O O . SER A 1 94 ? 3.595 1.705 2.653 1.00 84.25 94 SER A O 1
ATOM 731 N N . VAL A 1 95 ? 5.218 0.837 1.358 1.00 84.94 95 VAL A N 1
ATOM 732 C CA . VAL A 1 95 ? 5.017 -0.555 1.802 1.00 84.94 95 VAL A CA 1
ATOM 733 C C . VAL A 1 95 ? 5.263 -0.686 3.306 1.00 84.94 95 VAL A C 1
ATOM 735 O O . VAL A 1 95 ? 4.431 -1.249 4.018 1.00 84.94 95 VAL A O 1
ATOM 738 N N . LEU A 1 96 ? 6.359 -0.120 3.815 1.00 89.38 96 LEU A N 1
ATOM 739 C CA . LEU A 1 96 ? 6.688 -0.155 5.239 1.00 89.38 96 LEU A CA 1
ATOM 740 C C . LEU A 1 96 ? 5.600 0.514 6.092 1.00 89.38 96 LEU A C 1
ATOM 742 O O . LEU A 1 96 ? 5.199 -0.032 7.121 1.00 89.38 96 LEU A O 1
ATOM 746 N N . TRP A 1 97 ? 5.073 1.660 5.655 1.00 91.25 97 TRP A N 1
ATOM 747 C CA . TRP A 1 97 ? 3.979 2.337 6.350 1.00 91.25 97 TRP A CA 1
ATOM 748 C C . TRP A 1 97 ? 2.726 1.459 6.433 1.00 91.25 97 TRP A C 1
ATOM 750 O O . TRP A 1 97 ? 2.170 1.270 7.519 1.00 91.25 97 TRP A O 1
ATOM 760 N N . PHE A 1 98 ? 2.297 0.868 5.315 1.00 87.31 98 PHE A N 1
ATOM 761 C CA . PHE A 1 98 ? 1.120 -0.002 5.304 1.00 87.31 98 PHE A CA 1
ATOM 762 C C . PHE A 1 98 ? 1.337 -1.315 6.063 1.00 87.31 98 PHE A C 1
ATOM 764 O O . PHE A 1 98 ? 0.378 -1.836 6.640 1.00 87.31 98 PHE A O 1
ATOM 771 N N . PHE A 1 99 ? 2.573 -1.810 6.158 1.00 88.00 99 PHE A N 1
ATOM 772 C CA . PHE A 1 99 ? 2.933 -2.913 7.051 1.00 88.00 99 PHE A CA 1
ATOM 773 C C . PHE A 1 99 ? 2.695 -2.550 8.519 1.00 88.00 99 PHE A C 1
ATOM 775 O O . PHE A 1 99 ? 1.959 -3.247 9.221 1.00 88.00 99 PHE A O 1
ATOM 782 N N . VAL A 1 100 ? 3.243 -1.416 8.966 1.00 88.81 100 VAL A N 1
ATOM 783 C CA . VAL A 1 100 ? 3.076 -0.918 10.340 1.00 88.81 100 VAL A CA 1
ATOM 784 C C . VAL A 1 100 ? 1.602 -0.655 10.652 1.00 88.81 100 VAL A C 1
ATOM 786 O O . VAL A 1 100 ? 1.110 -1.060 11.707 1.00 88.81 100 VAL A O 1
ATOM 789 N N . LEU A 1 101 ? 0.866 -0.038 9.723 1.00 85.25 101 LEU A N 1
ATOM 790 C CA . LEU A 1 101 ? -0.567 0.210 9.869 1.00 85.25 101 LEU A CA 1
ATOM 791 C C . LEU A 1 101 ? -1.353 -1.102 9.997 1.00 85.25 101 LEU A C 1
ATOM 793 O O . LEU A 1 101 ? -2.237 -1.218 10.846 1.00 85.25 101 LEU A O 1
ATOM 797 N N . THR A 1 102 ? -1.013 -2.109 9.192 1.00 84.62 102 THR A N 1
ATOM 798 C CA . THR A 1 102 ? -1.669 -3.421 9.224 1.00 84.62 102 THR A CA 1
ATOM 799 C C . THR A 1 102 ? -1.400 -4.145 10.541 1.00 84.62 102 THR A C 1
ATOM 801 O O . THR A 1 102 ? -2.343 -4.636 11.164 1.00 84.62 102 THR A O 1
ATOM 804 N N . LEU A 1 103 ? -0.152 -4.142 11.024 1.00 85.50 103 LEU A N 1
ATOM 805 C CA . LEU A 1 103 ? 0.194 -4.677 12.344 1.00 85.50 103 LEU A CA 1
ATOM 806 C C . LEU A 1 103 ? -0.574 -3.964 13.456 1.00 85.50 103 LEU A C 1
ATOM 808 O O . LEU A 1 103 ? -1.179 -4.619 14.302 1.00 85.50 103 LEU A O 1
ATOM 812 N N . ARG A 1 104 ? -0.625 -2.629 13.431 1.00 84.00 104 ARG A N 1
ATOM 813 C CA . ARG A 1 104 ? -1.377 -1.842 14.416 1.00 84.00 104 ARG A CA 1
ATOM 814 C C . ARG A 1 104 ? -2.861 -2.212 14.425 1.00 84.00 104 ARG A C 1
ATOM 816 O O . ARG A 1 104 ? -3.419 -2.405 15.498 1.00 84.00 104 ARG A O 1
ATOM 823 N N . LEU A 1 105 ? -3.493 -2.355 13.259 1.00 81.06 105 LEU A N 1
ATOM 824 C CA . LEU A 1 105 ? -4.909 -2.731 13.149 1.00 81.06 105 LEU A CA 1
ATOM 825 C C . LEU A 1 105 ? -5.197 -4.163 13.632 1.00 81.06 105 LEU A C 1
ATOM 827 O O . LEU A 1 105 ? -6.310 -4.443 14.085 1.00 81.06 105 LEU A O 1
ATOM 831 N N . LEU A 1 106 ? -4.220 -5.068 13.525 1.00 80.56 106 LEU A N 1
ATOM 832 C CA . LEU A 1 106 ? -4.319 -6.444 14.018 1.00 80.56 106 LEU A CA 1
ATOM 833 C C . LEU A 1 106 ? -4.095 -6.537 15.533 1.00 80.56 106 LEU A C 1
ATOM 835 O O . LEU A 1 106 ? -4.838 -7.250 16.208 1.00 80.56 106 LEU A O 1
ATOM 839 N N . LEU A 1 107 ? -3.102 -5.812 16.053 1.00 84.12 107 LEU A N 1
ATOM 840 C CA . LEU A 1 107 ? -2.707 -5.821 17.465 1.00 84.12 107 LEU A CA 1
ATOM 841 C C . LEU A 1 107 ? -3.639 -4.980 18.344 1.00 84.12 107 LEU A C 1
ATOM 843 O O . LEU A 1 107 ? -3.938 -5.363 19.473 1.00 84.12 107 LEU A O 1
ATOM 847 N N . PHE A 1 108 ? -4.137 -3.863 17.816 1.00 80.81 108 PHE A N 1
ATOM 848 C CA . PHE A 1 108 ? -5.003 -2.921 18.523 1.00 80.81 108 PHE A CA 1
ATOM 849 C C . PHE A 1 108 ? -6.328 -2.748 17.772 1.00 80.81 108 PHE A C 1
ATOM 851 O O . PHE A 1 108 ? -6.593 -1.682 17.207 1.00 80.81 108 PHE A O 1
ATOM 858 N N . PRO A 1 109 ? -7.181 -3.788 17.729 1.00 71.44 109 PRO A N 1
ATOM 859 C CA . PRO A 1 109 ? -8.483 -3.668 17.098 1.00 71.44 109 PRO A CA 1
ATOM 860 C C . PRO A 1 109 ? -9.297 -2.579 17.819 1.00 71.44 109 PRO A C 1
ATOM 862 O O . PRO A 1 109 ? -9.400 -2.617 19.049 1.00 71.44 109 PRO A O 1
ATOM 865 N N . PRO A 1 110 ? -9.896 -1.622 17.085 1.00 64.38 110 PRO A N 1
ATOM 866 C CA . PRO A 1 110 ? -10.811 -0.644 17.656 1.00 64.38 110 PRO A CA 1
ATOM 867 C C . PRO A 1 110 ? -11.845 -1.345 18.534 1.00 64.38 110 PRO A C 1
ATOM 869 O O . PRO A 1 110 ? -12.523 -2.268 18.073 1.00 64.38 110 PRO A O 1
ATOM 872 N N . ARG A 1 111 ? -11.945 -0.931 19.806 1.00 67.94 111 ARG A N 1
ATOM 873 C CA . ARG A 1 111 ? -12.997 -1.411 20.709 1.00 67.94 111 ARG A CA 1
ATOM 874 C C . ARG A 1 111 ? -14.325 -1.131 20.018 1.00 67.94 111 ARG A C 1
ATOM 876 O O . ARG A 1 111 ? -14.669 0.029 19.803 1.00 67.94 111 ARG A O 1
ATOM 883 N N . ALA A 1 112 ? -15.029 -2.191 19.620 1.00 60.84 112 ALA A N 1
ATOM 884 C CA . ALA A 1 112 ? -16.397 -2.067 19.150 1.00 60.84 112 ALA A CA 1
ATOM 885 C C . ALA A 1 112 ? -17.151 -1.302 20.238 1.00 60.84 112 ALA A C 1
ATOM 887 O O . ALA A 1 112 ? -17.094 -1.701 21.403 1.00 60.84 112 ALA A O 1
ATOM 888 N N . GLY A 1 113 ? -17.718 -0.152 19.865 1.00 56.09 113 GLY A N 1
ATOM 889 C CA . GLY A 1 113 ? -18.390 0.745 20.793 1.00 56.09 113 GLY A CA 1
ATOM 890 C C . GLY A 1 113 ? -19.298 -0.057 21.711 1.00 56.09 113 GLY A C 1
ATOM 891 O O . GLY A 1 113 ? -20.033 -0.930 21.246 1.00 56.09 113 GLY A O 1
ATOM 892 N N . ALA A 1 114 ? -19.177 0.199 23.014 1.00 55.97 114 ALA A N 1
ATOM 893 C CA . ALA A 1 114 ? -20.069 -0.374 24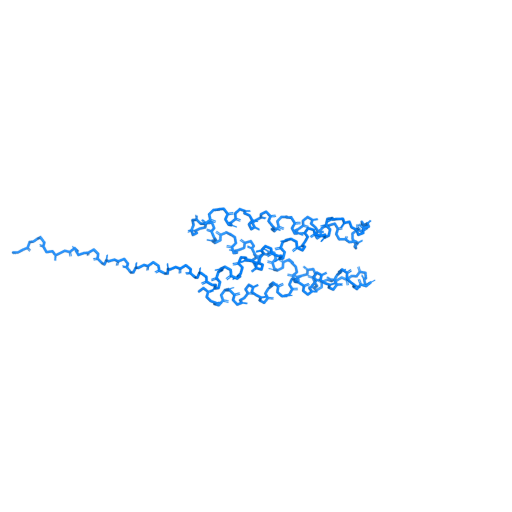.005 1.00 55.97 114 ALA A CA 1
ATOM 894 C C . ALA A 1 114 ? -21.516 -0.206 23.512 1.00 55.97 114 ALA A C 1
ATOM 896 O O . ALA A 1 114 ? -21.831 0.870 22.987 1.00 55.97 114 ALA A O 1
ATOM 897 N N . PRO A 1 115 ? -22.367 -1.244 23.626 1.00 56.88 115 PRO A N 1
ATOM 898 C CA . PRO A 1 115 ? -23.753 -1.151 23.202 1.00 56.88 115 PRO A CA 1
ATOM 899 C C . PRO A 1 115 ? -24.342 0.108 23.824 1.00 56.88 115 PRO A C 1
ATOM 901 O O . PRO A 1 115 ? -24.259 0.300 25.040 1.00 56.88 115 PRO A O 1
ATOM 904 N N . SER A 1 116 ? -24.847 0.993 22.965 1.00 61.00 116 SER A N 1
ATOM 905 C CA . SER A 1 116 ? -25.600 2.174 23.355 1.00 61.00 116 SER A CA 1
ATOM 906 C C . SER A 1 116 ? -26.593 1.704 24.405 1.00 61.00 116 SER A C 1
ATOM 908 O O . SER A 1 116 ? -27.464 0.895 24.082 1.00 61.00 116 SER A O 1
ATOM 910 N N . ARG A 1 117 ? -26.403 2.104 25.673 1.00 59.72 117 ARG A N 1
ATOM 911 C CA . ARG A 1 117 ? -27.376 1.798 26.724 1.00 59.72 117 ARG A CA 1
ATOM 912 C C . ARG A 1 117 ? -28.731 2.196 26.142 1.00 59.72 117 ARG A C 1
ATOM 914 O O . ARG A 1 117 ? -28.844 3.356 25.731 1.00 59.72 117 ARG A O 1
ATOM 921 N N . PRO A 1 118 ? -29.703 1.273 26.023 1.00 64.50 118 PRO A N 1
ATOM 922 C CA . PRO A 1 118 ? -31.031 1.668 25.605 1.00 64.50 118 PRO A CA 1
ATOM 923 C C . PRO A 1 118 ? -31.440 2.780 26.559 1.00 64.50 118 PRO A C 1
ATOM 925 O O . PRO A 1 118 ? -31.329 2.632 27.778 1.00 64.50 118 PRO A O 1
ATOM 928 N N . ILE A 1 119 ? -31.782 3.932 25.986 1.00 65.06 119 ILE A N 1
ATOM 929 C CA . ILE A 1 119 ? -32.385 5.032 26.720 1.00 65.06 119 ILE A CA 1
ATOM 930 C C . ILE A 1 119 ? -33.535 4.387 27.493 1.00 65.06 119 ILE A C 1
ATOM 932 O O . ILE A 1 119 ? -34.467 3.877 26.872 1.00 65.06 119 ILE A O 1
ATOM 936 N N . GLN A 1 120 ? -33.429 4.324 28.824 1.00 59.91 120 GLN A N 1
ATOM 937 C CA . GLN A 1 120 ? -34.549 3.972 29.689 1.00 59.91 120 GLN A CA 1
ATOM 938 C C . GLN A 1 120 ? -35.560 5.115 29.580 1.00 59.91 120 GLN A C 1
ATOM 940 O O . GLN A 1 120 ? -35.615 6.028 30.396 1.00 59.91 120 GLN A O 1
ATOM 945 N N . ALA A 1 121 ? -36.303 5.102 28.480 1.00 64.44 121 ALA A N 1
ATOM 946 C CA . ALA A 1 121 ? -37.511 5.865 28.296 1.00 64.44 121 ALA A CA 1
ATOM 947 C C . ALA A 1 121 ? -38.624 5.051 28.951 1.00 64.44 121 ALA A C 1
ATOM 949 O O . ALA A 1 121 ? -39.169 4.134 28.343 1.00 64.44 121 ALA A O 1
ATOM 950 N N . GLY A 1 122 ? -38.920 5.362 30.208 1.00 63.56 122 GLY A N 1
ATOM 951 C CA . GLY A 1 122 ? -40.119 4.857 30.863 1.00 63.56 122 GLY A CA 1
ATOM 952 C C . GLY A 1 122 ? -39.880 4.397 32.284 1.00 63.56 122 GLY A C 1
ATOM 953 O O . GLY A 1 122 ? -39.820 3.204 32.519 1.00 63.56 122 GLY A O 1
ATOM 954 N N . GLU A 1 123 ? -39.787 5.348 33.210 1.00 57.59 123 GLU A N 1
ATOM 955 C CA . GLU A 1 123 ? -40.302 5.182 34.580 1.00 57.59 123 GLU A CA 1
ATOM 956 C C . GLU A 1 123 ? -40.498 6.557 35.252 1.00 57.59 123 GLU A C 1
ATOM 958 O O . GLU A 1 123 ? -40.200 6.782 36.418 1.00 57.59 123 GLU A O 1
ATOM 963 N N . ALA A 1 124 ? -41.023 7.519 34.485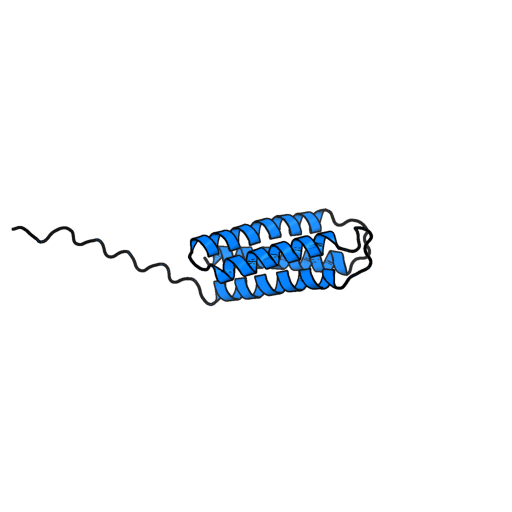 1.00 58.31 124 ALA A N 1
ATOM 964 C CA . ALA A 1 124 ? -41.614 8.740 35.022 1.00 58.31 124 ALA A CA 1
ATOM 965 C C . ALA A 1 124 ? -43.109 8.710 34.690 1.00 58.31 124 ALA A C 1
ATOM 967 O O . ALA A 1 124 ? -43.538 9.243 33.669 1.00 58.31 124 ALA A O 1
ATOM 968 N N . GLY A 1 125 ? -43.888 8.017 35.520 1.00 67.31 125 GLY A N 1
ATOM 969 C CA . GLY A 1 125 ? -45.346 8.084 35.470 1.00 67.31 125 GLY A CA 1
ATOM 970 C C . GLY A 1 125 ? -46.041 6.747 35.674 1.00 67.31 125 GLY A C 1
ATOM 971 O O . GLY A 1 125 ? -46.497 6.148 34.701 1.00 67.31 125 GLY A O 1
ATOM 972 N N . ARG A 1 126 ? -46.165 6.329 36.935 1.00 58.62 126 ARG A N 1
ATOM 973 C CA . ARG A 1 126 ? -47.400 5.803 37.533 1.00 58.62 126 ARG A CA 1
ATOM 974 C C . ARG A 1 126 ? -47.272 5.767 39.047 1.00 58.62 126 ARG A C 1
ATOM 976 O O . ARG A 1 126 ? -46.190 5.368 39.520 1.00 58.62 126 ARG A O 1
#

Mean predicted aligned error: 9.57 Å

pLDDT: mean 78.38, std 11.09, range [51.41, 91.94]

Nearest PDB 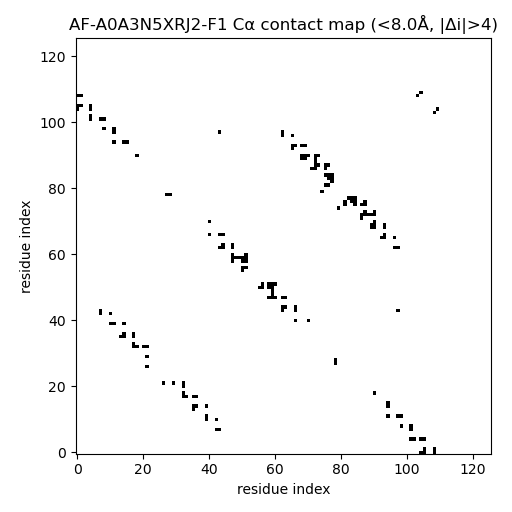structures (foldseek):
  8dz8-assembly2_B  TM=7.859E-01  e=1.520E+00  synthetic construct
  8dz8-assembly7_G  TM=7.458E-01  e=1.225E+00  synthetic construct
  6dg6-assembly5_E  TM=7.406E-01  e=1.693E+00  synthetic construct
  8dz8-assembly5_E  TM=7.294E-01  e=1.886E+00  synthetic construct
  8bw8-assembly2_D  TM=4.684E-01  e=3.805E+00  Drosophila melanogaster